Protein AF-A0A9P8FZ17-F1 (afdb_monomer_lite)

Structure (mmCIF, N/CA/C/O backbone):
data_AF-A0A9P8FZ17-F1
#
_entry.id   AF-A0A9P8FZ17-F1
#
loop_
_atom_site.group_PDB
_atom_site.id
_atom_site.type_symbol
_atom_site.label_atom_id
_atom_site.label_alt_id
_atom_site.label_comp_id
_atom_site.label_asym_id
_atom_site.label_entity_id
_atom_site.label_seq_id
_atom_site.pdbx_PDB_ins_code
_atom_site.Cartn_x
_atom_site.Cartn_y
_atom_site.Cartn_z
_atom_site.occupancy
_atom_site.B_iso_or_equiv
_atom_site.auth_seq_id
_atom_site.auth_comp_id
_atom_site.auth_asym_id
_atom_site.auth_atom_id
_atom_site.pdbx_PDB_model_num
ATOM 1 N N . MET A 1 1 ? -3.706 46.488 72.484 1.00 41.44 1 MET A N 1
ATOM 2 C CA . MET A 1 1 ? -5.052 47.116 72.547 1.00 41.44 1 MET A CA 1
ATOM 3 C C . MET A 1 1 ? -6.087 46.056 72.940 1.00 41.44 1 MET A C 1
ATOM 5 O O . MET A 1 1 ? -5.735 44.885 72.964 1.00 41.44 1 MET A O 1
ATOM 9 N N . LYS A 1 2 ? -7.321 46.445 73.299 1.00 38.97 2 LYS A N 1
ATOM 10 C CA . LYS A 1 2 ? -8.483 45.531 73.469 1.00 38.97 2 LYS A CA 1
ATOM 11 C C . LYS A 1 2 ? -9.032 45.157 72.055 1.00 38.97 2 LYS A C 1
ATOM 13 O O . 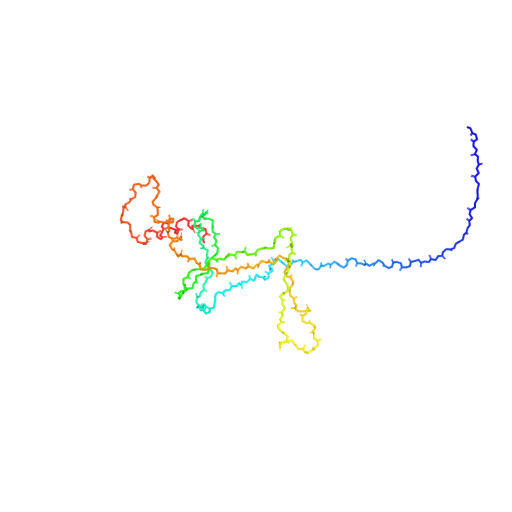LYS A 1 2 ? -8.606 45.799 71.104 1.00 38.97 2 LYS A O 1
ATOM 18 N N . THR A 1 3 ? -9.924 44.187 71.805 1.00 44.03 3 THR A N 1
ATOM 19 C CA . THR A 1 3 ? -10.981 43.564 72.633 1.00 44.03 3 THR A CA 1
ATOM 20 C C . THR A 1 3 ? -11.195 42.058 72.377 1.00 44.03 3 THR A C 1
ATOM 22 O O . THR A 1 3 ? -10.923 41.521 71.313 1.00 44.03 3 THR A O 1
ATOM 25 N N . ARG A 1 4 ? -11.741 41.410 73.412 1.00 36.22 4 ARG A N 1
ATOM 26 C CA . ARG A 1 4 ? -12.257 40.033 73.525 1.00 36.22 4 ARG A CA 1
ATOM 27 C C . ARG A 1 4 ? -13.729 39.965 73.085 1.00 36.22 4 ARG A C 1
ATOM 29 O O . ARG A 1 4 ? -14.463 40.849 73.515 1.00 36.22 4 ARG A O 1
ATOM 36 N N . ALA A 1 5 ? -14.168 38.871 72.439 1.00 43.72 5 ALA A N 1
ATOM 37 C CA . ALA A 1 5 ? -15.430 38.132 72.710 1.00 43.72 5 ALA A CA 1
ATOM 38 C C . ALA A 1 5 ? -15.698 37.007 71.672 1.00 43.72 5 ALA A C 1
ATOM 40 O O . ALA A 1 5 ? -15.121 37.070 70.597 1.00 43.72 5 ALA A O 1
ATOM 41 N N . THR A 1 6 ? -16.613 36.030 71.832 1.00 34.41 6 THR A N 1
ATOM 42 C CA . THR A 1 6 ? -17.050 35.135 72.949 1.00 34.41 6 THR A CA 1
ATOM 43 C C . THR A 1 6 ? -17.967 34.044 72.324 1.00 34.41 6 THR A C 1
ATOM 45 O O . THR A 1 6 ? -18.722 34.408 71.439 1.00 34.41 6 THR A O 1
ATOM 48 N N . LYS A 1 7 ? -17.907 32.771 72.791 1.00 36.97 7 LYS A N 1
ATOM 49 C CA . LYS A 1 7 ? -18.871 31.613 72.705 1.00 36.97 7 LYS A CA 1
ATOM 50 C C . LYS A 1 7 ? -20.082 31.698 71.728 1.00 36.97 7 LYS A C 1
ATOM 52 O O . LYS A 1 7 ? -20.762 32.707 71.662 1.00 36.97 7 LYS A O 1
ATOM 57 N N . THR A 1 8 ? -20.567 30.632 71.079 1.00 31.88 8 THR A N 1
ATOM 58 C CA . THR A 1 8 ? -20.772 29.208 71.495 1.00 31.88 8 THR A CA 1
ATOM 59 C C . THR A 1 8 ? -20.820 28.350 70.184 1.00 31.88 8 THR A C 1
ATOM 61 O O . THR A 1 8 ? -20.350 28.858 69.175 1.00 31.88 8 THR A O 1
ATOM 64 N N . SER A 1 9 ? -21.280 27.097 70.011 1.00 31.50 9 SER A N 1
ATOM 65 C CA . SER A 1 9 ? -22.097 26.142 70.789 1.00 31.50 9 SER A CA 1
ATOM 66 C C . SER A 1 9 ? -21.631 24.676 70.576 1.00 31.50 9 SER A C 1
ATOM 68 O O . SER A 1 9 ? -20.430 24.461 70.436 1.00 31.50 9 SER A O 1
ATOM 70 N N . ALA A 1 10 ? -22.519 23.666 70.612 1.00 34.72 10 ALA A N 1
ATOM 71 C CA . ALA A 1 10 ? -22.167 22.235 70.563 1.00 34.72 10 ALA A CA 1
ATOM 72 C C . ALA A 1 10 ? -23.174 21.330 69.803 1.00 34.72 10 ALA A C 1
ATOM 74 O O . ALA A 1 10 ? -24.302 21.739 69.548 1.00 34.72 10 ALA A O 1
ATOM 75 N N . LYS A 1 11 ? -22.753 20.062 69.613 1.00 31.75 11 LYS A N 1
ATOM 76 C CA . LYS A 1 11 ? -23.492 18.817 69.266 1.00 31.75 11 LYS A CA 1
ATOM 77 C C . LYS A 1 11 ? -23.831 18.454 67.794 1.00 31.75 11 LYS A C 1
ATOM 79 O O . LYS A 1 11 ? -24.710 19.037 67.186 1.00 31.75 11 LYS A O 1
ATOM 84 N N . VAL A 1 12 ? -23.275 17.286 67.416 1.00 34.34 12 VAL A N 1
ATOM 85 C CA . VAL A 1 12 ? -23.921 16.104 66.776 1.00 34.34 12 VAL A CA 1
ATOM 86 C C . VAL A 1 12 ? -24.267 16.143 65.274 1.00 34.34 12 VAL A C 1
ATOM 88 O O . VAL A 1 12 ? -25.326 16.596 64.873 1.00 34.34 12 VAL A O 1
ATOM 91 N N . ALA A 1 13 ? -23.343 15.548 64.509 1.00 35.12 13 ALA A N 1
ATOM 92 C CA . ALA A 1 13 ? -23.494 14.511 63.473 1.00 35.12 13 ALA A CA 1
ATOM 93 C C . ALA A 1 13 ? -24.786 14.365 62.637 1.00 35.12 13 ALA A C 1
ATOM 95 O O . ALA A 1 13 ? -25.836 14.010 63.163 1.00 35.12 13 ALA A O 1
ATOM 96 N N . GLU A 1 14 ? -24.573 14.318 61.318 1.00 32.28 14 GLU A N 1
ATOM 97 C CA . GLU A 1 14 ? -25.014 13.203 60.463 1.00 32.28 14 GLU A CA 1
ATOM 98 C C . GLU A 1 14 ? -23.781 12.642 59.713 1.00 32.28 14 GLU A C 1
ATOM 100 O O . GLU A 1 14 ? -22.862 13.417 59.423 1.00 32.28 14 GLU A O 1
ATOM 105 N N . PRO A 1 15 ? -23.692 11.327 59.434 1.00 39.44 15 PRO A N 1
ATOM 106 C CA . PRO A 1 15 ? -22.650 10.760 58.584 1.00 39.44 15 PRO A CA 1
ATOM 107 C C . PRO A 1 15 ? -23.091 10.810 57.115 1.00 39.44 15 PRO A C 1
ATOM 109 O O . PRO A 1 15 ? -24.008 10.092 56.722 1.00 39.44 15 PRO A O 1
ATOM 112 N N . ASN A 1 16 ? -22.436 11.631 56.290 1.00 35.12 16 ASN A N 1
ATOM 113 C CA . ASN A 1 16 ? -22.613 11.524 54.843 1.00 35.12 16 ASN A CA 1
ATOM 114 C C . ASN A 1 16 ? -21.689 10.411 54.331 1.00 35.12 16 ASN A C 1
ATOM 116 O O . ASN A 1 16 ? -20.495 10.646 54.141 1.00 35.12 16 ASN A O 1
ATOM 120 N N . ASP A 1 17 ? -22.229 9.204 54.142 1.00 46.38 17 ASP A N 1
ATOM 121 C CA . ASP A 1 17 ? -21.541 8.098 53.460 1.00 46.38 17 ASP A CA 1
ATOM 122 C C . ASP A 1 17 ? -21.447 8.390 51.950 1.00 46.38 17 ASP A C 1
ATOM 124 O O . ASP A 1 17 ? -22.024 7.705 51.100 1.00 46.38 17 ASP A O 1
ATOM 128 N N . GLU A 1 18 ? -20.678 9.427 51.608 1.00 45.09 18 GLU A N 1
ATOM 129 C CA . GLU A 1 18 ? -20.118 9.633 50.274 1.00 45.09 18 GLU A CA 1
ATOM 130 C C . GLU A 1 18 ? -19.126 8.503 49.997 1.00 45.09 18 GLU A C 1
ATOM 132 O O . GLU A 1 18 ? -17.910 8.652 50.110 1.00 45.09 18 GLU A O 1
ATOM 137 N N . THR A 1 19 ? -19.683 7.340 49.651 1.00 47.66 19 THR A N 1
ATOM 138 C CA . THR A 1 19 ? -18.939 6.213 49.096 1.00 47.66 19 THR A CA 1
ATOM 139 C C . THR A 1 19 ? -18.152 6.757 47.908 1.00 47.66 19 THR A C 1
ATOM 141 O O . THR A 1 19 ? -18.784 7.205 46.944 1.00 47.66 19 THR A O 1
ATOM 144 N N . PRO A 1 20 ? -16.807 6.766 47.944 1.00 47.38 20 PRO A N 1
ATOM 145 C CA . PRO A 1 20 ? -16.039 7.252 46.817 1.00 47.38 20 PRO A CA 1
ATOM 146 C C . PRO A 1 20 ? -16.399 6.394 45.611 1.00 47.38 20 PRO A C 1
ATOM 148 O O . PRO A 1 20 ? -16.218 5.177 45.638 1.00 47.38 20 PRO A O 1
ATOM 151 N N . LEU A 1 21 ? -16.929 7.022 44.560 1.00 53.56 21 LEU A N 1
ATOM 152 C CA . LEU A 1 21 ? -17.016 6.376 43.260 1.00 53.56 21 LEU A CA 1
ATOM 153 C C . LEU A 1 21 ? -15.577 6.142 42.812 1.00 53.56 21 LEU A C 1
ATOM 155 O O . LEU A 1 21 ? -14.931 7.061 42.304 1.00 53.56 21 LEU A O 1
ATOM 159 N N . GLU A 1 22 ? -15.066 4.935 43.070 1.00 58.97 22 GLU A N 1
ATOM 160 C CA . GLU A 1 22 ? -13.759 4.508 42.593 1.00 58.97 22 GLU A CA 1
ATOM 161 C C . GLU A 1 22 ? -13.705 4.815 41.101 1.00 58.97 22 GLU A C 1
ATOM 163 O O . GLU A 1 22 ? -14.532 4.337 40.319 1.00 58.97 22 GLU A O 1
ATOM 168 N N . SER A 1 23 ? -12.769 5.682 40.717 1.00 62.53 23 SER A N 1
ATOM 169 C CA . SER A 1 23 ? -12.585 6.087 39.333 1.00 62.53 23 SER A CA 1
ATOM 170 C C . SER A 1 23 ? -12.128 4.858 38.557 1.00 62.53 23 SER A C 1
ATOM 172 O O . SER A 1 23 ? -10.936 4.547 38.549 1.00 62.53 23 SER A O 1
ATOM 174 N N . ALA A 1 24 ? -13.092 4.132 37.990 1.00 65.62 24 ALA A N 1
ATOM 175 C CA . ALA A 1 24 ? -12.894 2.827 37.386 1.00 65.62 24 ALA A CA 1
ATOM 176 C C . ALA A 1 24 ? -11.755 2.899 36.365 1.00 65.62 24 ALA A C 1
ATOM 178 O O . ALA A 1 24 ? -11.900 3.501 35.299 1.00 65.62 24 ALA A O 1
ATOM 179 N N . SER A 1 25 ? -10.601 2.332 36.733 1.00 67.12 25 SER A N 1
ATOM 180 C CA . SER A 1 25 ? -9.418 2.367 35.884 1.00 67.12 25 SER A CA 1
ATOM 181 C C . SER A 1 25 ? -9.733 1.599 34.614 1.00 67.12 25 SER A C 1
ATOM 183 O O . SER A 1 25 ? -9.933 0.386 34.655 1.00 67.12 25 SER A O 1
ATOM 185 N N . LEU A 1 26 ? -9.778 2.315 33.493 1.00 71.88 26 LEU A N 1
ATOM 186 C CA . LEU A 1 26 ? -9.923 1.699 32.183 1.00 71.88 26 LEU A CA 1
ATOM 187 C C . LEU A 1 26 ? -8.762 0.724 31.953 1.00 71.88 26 LEU A C 1
ATOM 189 O O . LEU A 1 26 ? -7.638 0.958 32.410 1.00 71.88 26 LEU A O 1
ATOM 193 N N . GLU A 1 27 ? -9.039 -0.367 31.242 1.00 75.56 27 GLU A N 1
ATOM 194 C CA . GLU A 1 27 ? -7.985 -1.275 30.798 1.00 75.56 27 GLU A CA 1
ATOM 195 C C . GLU A 1 27 ? -7.012 -0.536 29.858 1.00 75.56 27 GLU A C 1
ATOM 197 O O . GLU A 1 27 ? -7.430 0.360 29.114 1.00 75.56 27 GLU A O 1
ATOM 202 N N . PRO A 1 28 ? -5.709 -0.872 29.882 1.00 72.38 28 PRO A N 1
ATOM 203 C CA . PRO A 1 28 ? -4.730 -0.236 29.011 1.00 72.38 28 PRO A CA 1
ATOM 204 C C . PRO A 1 28 ? -5.061 -0.493 27.535 1.00 72.38 28 PRO A C 1
ATOM 206 O O . PRO A 1 28 ? -5.463 -1.594 27.152 1.00 72.38 28 PRO A O 1
ATOM 209 N N . SER A 1 29 ? -4.843 0.512 26.686 1.00 73.50 29 SER A N 1
ATOM 210 C CA . SER A 1 29 ? -5.024 0.374 25.241 1.00 73.50 29 SER A CA 1
ATOM 211 C C . SER A 1 29 ? -4.101 -0.710 24.670 1.00 73.50 29 SER A C 1
ATOM 213 O O . SER A 1 29 ? -2.946 -0.858 25.074 1.00 73.50 29 SER A O 1
ATOM 215 N N . SER A 1 30 ? -4.608 -1.517 23.731 1.00 78.81 30 SER A N 1
ATOM 216 C CA . SER A 1 30 ? -3.822 -2.640 23.210 1.00 78.81 30 SER A CA 1
ATOM 217 C C . SER A 1 30 ? -2.686 -2.156 22.305 1.00 78.81 30 SER A C 1
ATOM 219 O O . SER A 1 30 ? -2.916 -1.337 21.417 1.00 78.81 30 SER A O 1
ATOM 221 N N . ASN A 1 31 ? -1.506 -2.763 22.434 1.00 80.94 31 ASN A N 1
ATOM 222 C CA . ASN A 1 31 ? -0.301 -2.397 21.675 1.00 80.94 31 ASN A CA 1
ATOM 223 C C . ASN A 1 31 ? -0.389 -2.595 20.144 1.00 80.94 31 ASN A C 1
ATOM 225 O O . ASN A 1 31 ? 0.508 -2.155 19.429 1.00 80.94 31 ASN A O 1
ATOM 229 N N . ASN A 1 32 ? -1.416 -3.279 19.630 1.00 84.12 32 ASN A N 1
ATOM 230 C CA . ASN A 1 32 ? -1.611 -3.508 18.195 1.00 84.12 32 ASN A CA 1
ATOM 231 C C . ASN A 1 32 ? -3.117 -3.545 17.852 1.00 84.12 32 ASN A C 1
ATOM 233 O O . ASN A 1 32 ? -3.692 -4.632 17.756 1.00 84.12 32 ASN A O 1
ATOM 237 N N . PRO A 1 33 ? -3.786 -2.379 17.747 1.00 85.56 33 PRO A N 1
ATOM 238 C CA . PRO A 1 33 ? -5.211 -2.311 17.440 1.00 85.56 33 PRO A CA 1
ATOM 239 C C . PRO A 1 33 ? -5.505 -2.754 15.992 1.00 85.56 33 PRO A C 1
ATOM 241 O O . PRO A 1 33 ? -4.675 -2.548 15.102 1.00 85.56 33 PRO A O 1
ATOM 244 N N . PRO A 1 34 ? -6.698 -3.313 15.715 1.00 87.19 34 PRO A N 1
ATOM 245 C CA . PRO A 1 34 ? -7.113 -3.672 14.362 1.00 87.19 34 PRO A CA 1
ATOM 246 C C . PRO A 1 3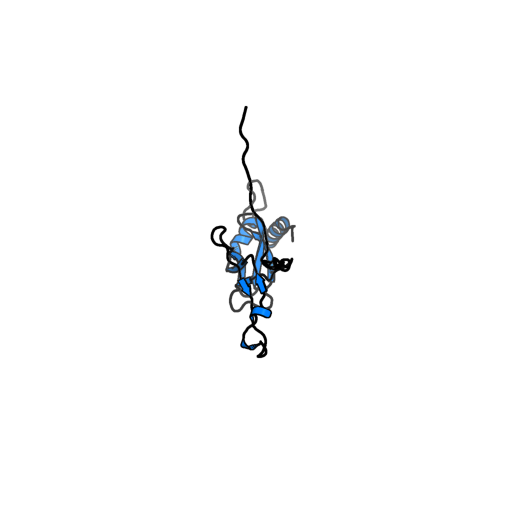4 ? -7.157 -2.443 13.440 1.00 87.19 34 PRO A C 1
ATOM 248 O O . PRO A 1 34 ? -7.773 -1.423 13.751 1.00 87.19 34 PRO A O 1
ATOM 251 N N . LEU A 1 35 ? -6.517 -2.558 12.275 1.00 88.81 35 LEU A N 1
ATOM 252 C CA . LEU A 1 35 ? -6.499 -1.524 11.239 1.00 88.81 35 LEU A CA 1
ATOM 253 C C . LEU A 1 35 ? -7.659 -1.730 10.259 1.00 88.81 35 LEU A C 1
ATOM 255 O O . LEU A 1 35 ? -7.889 -2.846 9.798 1.00 88.81 35 LEU A O 1
ATOM 259 N N . THR A 1 36 ? -8.366 -0.653 9.908 1.00 91.94 36 THR A N 1
ATOM 260 C CA . THR A 1 36 ? -9.516 -0.723 8.992 1.00 91.94 36 THR A CA 1
ATOM 261 C C . THR A 1 36 ? -9.099 -0.335 7.576 1.00 91.94 36 THR A C 1
ATOM 263 O O . THR A 1 36 ? -8.578 0.761 7.352 1.00 91.94 36 THR A O 1
ATOM 266 N N . PHE A 1 37 ? -9.354 -1.224 6.616 1.00 93.44 37 PHE A N 1
ATOM 267 C CA . PHE A 1 37 ? -9.031 -1.034 5.202 1.00 93.44 37 PHE A CA 1
ATOM 268 C C . PHE A 1 37 ? -10.294 -1.046 4.336 1.00 93.44 37 PHE A C 1
ATOM 270 O O . PHE A 1 37 ? -11.170 -1.886 4.529 1.00 93.44 37 PHE A O 1
ATOM 277 N N . VAL A 1 38 ? -10.354 -0.155 3.345 1.00 94.56 38 VAL A N 1
ATOM 278 C CA . VAL A 1 38 ? -11.299 -0.224 2.222 1.00 94.56 38 VAL A CA 1
ATOM 279 C C . VAL A 1 38 ? -10.525 -0.713 1.007 1.00 94.56 38 VAL A C 1
ATOM 281 O O . VAL A 1 38 ? -9.564 -0.069 0.578 1.00 94.56 38 VAL A O 1
ATOM 284 N N . LEU A 1 39 ? -10.933 -1.861 0.474 1.00 94.38 39 LEU A N 1
ATOM 285 C CA . LEU A 1 39 ? -10.268 -2.534 -0.636 1.00 94.38 39 LEU A CA 1
ATOM 286 C C . LEU A 1 39 ? -11.196 -2.565 -1.869 1.00 94.38 39 LEU A C 1
ATOM 288 O O . LEU A 1 39 ? -12.392 -2.799 -1.699 1.00 94.38 39 LEU A O 1
ATOM 292 N N . PRO A 1 40 ? -10.674 -2.346 -3.092 1.00 92.62 40 PRO A N 1
ATOM 293 C CA . PRO A 1 40 ? -11.403 -2.549 -4.342 1.00 92.62 40 PRO A CA 1
ATOM 294 C C . PRO A 1 40 ? -12.131 -3.898 -4.438 1.00 92.62 40 PRO A C 1
ATOM 296 O O . PRO A 1 40 ? -11.634 -4.930 -3.992 1.00 92.62 40 PRO A O 1
ATOM 299 N N . GLU A 1 41 ? -13.289 -3.915 -5.095 1.00 92.19 41 GLU A N 1
ATOM 300 C CA . GLU A 1 41 ? -14.042 -5.152 -5.309 1.00 92.19 41 GLU A CA 1
ATOM 301 C C . GLU A 1 41 ? -13.335 -6.107 -6.287 1.00 92.19 41 GLU A C 1
ATOM 303 O O . GLU A 1 41 ? -12.690 -5.691 -7.258 1.00 92.19 41 GLU A O 1
ATOM 308 N N . GLY A 1 42 ? -13.479 -7.415 -6.050 1.00 89.81 42 GLY A N 1
ATOM 309 C CA . GLY A 1 42 ? -12.915 -8.463 -6.907 1.00 89.81 42 GLY A CA 1
ATOM 310 C C . GLY A 1 42 ? -11.391 -8.384 -7.040 1.00 89.81 42 GLY A C 1
ATOM 311 O O . GLY A 1 42 ? -10.876 -8.410 -8.154 1.00 89.81 42 GLY A O 1
ATOM 312 N N . ILE A 1 43 ? -10.677 -8.197 -5.931 1.00 91.56 43 ILE A N 1
ATOM 313 C CA . ILE A 1 43 ? -9.219 -8.361 -5.874 1.00 91.5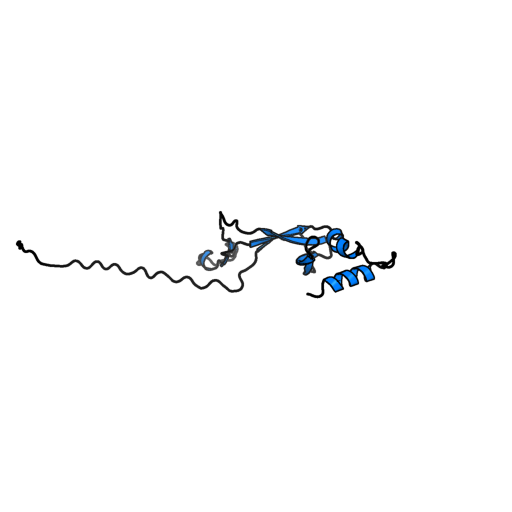6 43 ILE A CA 1
ATOM 314 C C . ILE A 1 43 ? -8.863 -9.851 -5.993 1.00 91.56 43 ILE A C 1
ATOM 316 O O . ILE A 1 43 ? -9.536 -10.702 -5.413 1.00 91.56 43 ILE A O 1
ATOM 320 N N . SER A 1 44 ? -7.789 -10.144 -6.728 1.00 93.56 44 SER A N 1
ATOM 321 C CA . SER A 1 44 ? -7.216 -11.486 -6.871 1.00 93.56 44 SER A CA 1
ATOM 322 C C . SER A 1 44 ? -6.724 -12.037 -5.520 1.00 93.56 44 SER A C 1
ATOM 324 O O . SER A 1 44 ? -6.116 -11.277 -4.761 1.00 93.56 44 SER A O 1
ATOM 326 N N . PRO A 1 45 ? -6.901 -13.335 -5.202 1.00 92.69 45 PRO A N 1
ATOM 327 C CA . PRO A 1 45 ? -6.408 -13.917 -3.948 1.00 92.69 45 PRO A CA 1
ATOM 328 C C . PRO A 1 45 ? -4.877 -13.847 -3.795 1.00 92.69 45 PRO A C 1
ATOM 330 O O . PRO A 1 45 ? -4.383 -13.865 -2.671 1.00 92.69 45 PRO A O 1
ATOM 333 N N . ASP A 1 46 ? -4.133 -13.716 -4.898 1.00 94.19 46 ASP A N 1
ATOM 334 C CA . ASP A 1 46 ? -2.672 -13.553 -4.904 1.00 94.19 46 ASP A CA 1
ATOM 335 C C . ASP A 1 46 ? -2.196 -12.102 -4.693 1.00 94.19 46 ASP A C 1
ATOM 337 O O . ASP A 1 46 ? -0.992 -11.828 -4.748 1.00 94.19 46 ASP A O 1
ATOM 341 N N . ALA A 1 47 ? -3.111 -11.158 -4.445 1.00 94.31 47 ALA A N 1
ATOM 342 C CA . ALA A 1 47 ? -2.770 -9.766 -4.177 1.00 94.31 47 ALA A CA 1
ATOM 343 C C . ALA A 1 47 ? -2.011 -9.589 -2.851 1.00 94.31 47 ALA A C 1
ATOM 345 O O . ALA A 1 47 ? -2.300 -10.231 -1.839 1.00 94.31 47 ALA A O 1
ATOM 346 N N . ARG A 1 48 ? -1.018 -8.694 -2.846 1.00 94.25 48 ARG A N 1
ATOM 347 C CA . ARG A 1 48 ? -0.057 -8.528 -1.743 1.00 94.25 48 ARG A CA 1
ATOM 348 C C . ARG A 1 48 ? 0.148 -7.063 -1.403 1.00 94.25 48 ARG A C 1
ATOM 350 O O . ARG A 1 48 ? 0.191 -6.208 -2.285 1.00 94.25 48 ARG A O 1
ATOM 357 N N . VAL A 1 49 ? 0.332 -6.780 -0.116 1.00 94.44 49 VAL A N 1
ATOM 358 C CA . VAL A 1 49 ? 0.838 -5.478 0.326 1.00 94.44 49 VAL A CA 1
ATOM 359 C C . VAL A 1 49 ? 2.349 -5.461 0.120 1.00 94.44 49 VAL A C 1
ATOM 361 O O . VAL A 1 49 ? 3.057 -6.305 0.666 1.00 94.44 49 VAL A O 1
ATOM 364 N N . VAL A 1 50 ? 2.830 -4.501 -0.663 1.00 92.00 50 VAL A N 1
ATOM 365 C CA . VAL A 1 50 ? 4.247 -4.280 -0.969 1.00 92.00 50 VAL A CA 1
ATOM 366 C C . VAL A 1 50 ? 4.684 -2.910 -0.456 1.00 92.00 50 VAL A C 1
ATOM 368 O O . VAL A 1 50 ? 3.888 -1.971 -0.405 1.00 92.00 50 VAL A O 1
ATOM 371 N N . THR A 1 51 ? 5.951 -2.785 -0.073 1.00 91.00 51 THR A N 1
ATOM 372 C CA . THR A 1 51 ? 6.571 -1.488 0.227 1.00 91.00 51 THR A CA 1
ATOM 373 C C . THR A 1 51 ? 7.290 -1.000 -1.027 1.00 91.00 51 THR A C 1
ATOM 375 O O . THR A 1 51 ? 8.033 -1.769 -1.627 1.00 91.00 51 THR A O 1
ATOM 378 N N . LEU A 1 52 ? 7.082 0.255 -1.425 1.00 88.94 52 LEU A N 1
ATOM 379 C CA . LEU A 1 52 ? 7.753 0.900 -2.562 1.00 88.94 52 LEU A CA 1
ATOM 380 C C . LEU A 1 52 ? 8.103 2.358 -2.198 1.00 88.94 52 L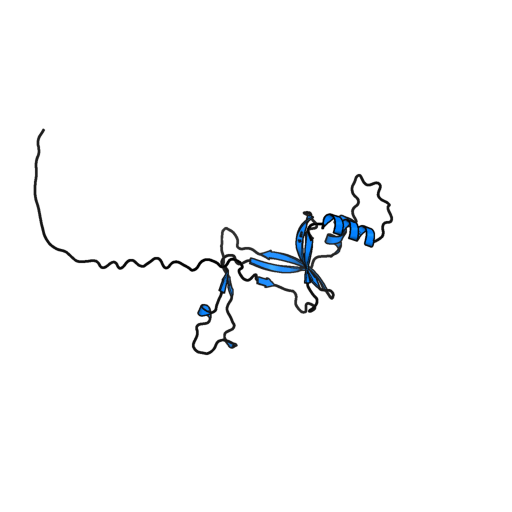EU A C 1
ATOM 382 O O . LEU A 1 52 ? 7.426 2.944 -1.348 1.00 88.94 52 LEU A O 1
ATOM 386 N N . PRO A 1 53 ? 9.138 2.971 -2.801 1.00 88.69 53 PRO A N 1
ATOM 387 C CA . PRO A 1 53 ? 9.425 4.392 -2.600 1.00 88.69 53 PRO A CA 1
ATOM 388 C C . PRO A 1 53 ? 8.295 5.258 -3.180 1.00 88.69 53 PRO A C 1
ATOM 390 O O . PRO A 1 53 ? 7.917 5.095 -4.339 1.00 88.69 53 PRO A O 1
ATOM 393 N N . ASN A 1 54 ? 7.755 6.188 -2.388 1.00 88.69 54 ASN A N 1
ATOM 394 C CA . ASN A 1 54 ? 6.642 7.038 -2.821 1.00 88.69 54 ASN A CA 1
ATOM 395 C C . ASN A 1 54 ? 7.115 8.078 -3.864 1.00 88.69 54 ASN A C 1
ATOM 397 O O . ASN A 1 54 ? 8.034 8.843 -3.547 1.00 88.69 54 ASN A O 1
ATOM 401 N N . PRO A 1 55 ? 6.530 8.152 -5.079 1.00 85.44 55 PRO A N 1
ATOM 402 C CA . PRO A 1 55 ? 7.077 8.939 -6.190 1.00 85.44 55 PRO A CA 1
ATOM 403 C C . PRO A 1 55 ? 7.483 10.400 -5.899 1.00 85.44 55 PRO A C 1
ATOM 405 O O . PRO A 1 55 ? 8.552 10.793 -6.366 1.00 85.44 55 PRO A O 1
ATOM 408 N N . PRO A 1 56 ? 6.730 11.217 -5.127 1.00 84.81 56 PRO A N 1
ATOM 409 C CA . PRO A 1 56 ? 7.083 12.621 -4.892 1.00 84.81 56 PRO A CA 1
ATOM 410 C C . PRO A 1 56 ? 8.086 12.844 -3.749 1.00 84.81 56 PRO A C 1
ATOM 412 O O . PRO A 1 56 ? 8.593 13.953 -3.605 1.00 84.81 56 PRO A O 1
ATOM 415 N N . SER A 1 57 ? 8.331 11.844 -2.892 1.00 84.25 57 SER A N 1
ATOM 416 C CA . SER A 1 57 ? 9.098 12.014 -1.642 1.00 84.25 57 SER A CA 1
ATOM 417 C C . SER A 1 57 ? 10.204 10.982 -1.419 1.00 84.25 57 SER A C 1
ATOM 419 O O . SER A 1 57 ? 11.005 11.143 -0.501 1.00 84.25 57 SER A O 1
ATOM 421 N N . SER A 1 58 ? 10.259 9.918 -2.226 1.00 82.44 58 SER A N 1
ATOM 422 C CA . SER A 1 58 ? 11.099 8.715 -2.075 1.00 82.44 58 SER A CA 1
ATOM 423 C C . SER A 1 58 ? 10.911 7.904 -0.780 1.00 82.44 58 SER A C 1
ATOM 425 O O . SER A 1 58 ? 11.505 6.837 -0.639 1.00 82.44 58 SER A O 1
ATOM 427 N N . VAL A 1 59 ? 10.054 8.345 0.148 1.00 87.31 59 VAL A N 1
ATOM 428 C CA . VAL A 1 59 ? 9.835 7.671 1.439 1.00 87.31 59 VAL A CA 1
ATOM 429 C C . VAL A 1 59 ? 9.141 6.316 1.223 1.00 87.31 59 VAL A C 1
ATOM 431 O O . VAL A 1 59 ? 8.099 6.284 0.560 1.00 87.31 59 VAL A O 1
ATOM 434 N N . PRO A 1 60 ? 9.645 5.206 1.803 1.00 89.94 60 PRO A N 1
ATOM 435 C CA . PRO A 1 60 ? 8.995 3.899 1.723 1.00 89.94 60 PRO A CA 1
ATOM 436 C C . PRO A 1 60 ? 7.535 3.950 2.193 1.00 89.94 60 PRO A C 1
ATOM 438 O O . PRO A 1 60 ? 7.242 4.259 3.348 1.00 89.94 60 PRO A O 1
ATOM 441 N N . SER A 1 61 ? 6.614 3.652 1.281 1.00 90.94 61 SER A N 1
ATOM 442 C CA . SER A 1 61 ? 5.164 3.666 1.486 1.00 90.94 61 SER A CA 1
ATOM 443 C C . SER A 1 61 ? 4.558 2.321 1.091 1.00 90.94 61 SER A C 1
ATOM 445 O O . SER A 1 61 ? 5.150 1.561 0.324 1.00 90.94 61 SER A O 1
ATOM 447 N N . ARG A 1 62 ? 3.388 1.993 1.649 1.00 92.56 62 ARG A N 1
ATOM 448 C CA . ARG A 1 62 ? 2.704 0.723 1.371 1.00 92.56 62 ARG A CA 1
ATOM 449 C C . ARG A 1 62 ? 1.715 0.879 0.223 1.00 92.56 62 ARG A C 1
ATOM 451 O O . ARG A 1 62 ? 0.884 1.786 0.238 1.00 92.56 62 ARG A O 1
ATOM 458 N N . TYR A 1 63 ? 1.764 -0.072 -0.697 1.00 93.88 63 TYR A N 1
ATOM 459 C CA . TYR A 1 63 ? 0.868 -0.211 -1.838 1.00 93.88 63 TYR A CA 1
ATOM 460 C C . TYR A 1 63 ? 0.254 -1.613 -1.828 1.00 93.88 63 TYR A C 1
ATOM 462 O O . TYR A 1 63 ? 0.848 -2.560 -1.312 1.00 93.88 63 TYR A O 1
ATOM 470 N N . LEU A 1 64 ? -0.933 -1.761 -2.400 1.00 95.56 64 LEU A N 1
ATOM 471 C CA . LEU A 1 64 ? -1.533 -3.052 -2.716 1.00 95.56 64 LEU A CA 1
ATOM 472 C C . LEU A 1 64 ? -1.238 -3.373 -4.183 1.00 95.56 64 LEU A C 1
ATOM 474 O O . LEU A 1 64 ? -1.684 -2.657 -5.078 1.00 95.56 64 LEU A O 1
ATOM 478 N N . PHE A 1 65 ? -0.514 -4.460 -4.424 1.00 95.12 65 PHE A N 1
ATOM 479 C CA . PHE A 1 65 ? -0.307 -5.030 -5.750 1.00 95.12 65 PHE A CA 1
ATOM 480 C C . PHE A 1 65 ? -1.327 -6.146 -5.993 1.00 95.12 65 PHE A C 1
ATOM 482 O O . PHE A 1 65 ? -1.397 -7.097 -5.215 1.00 95.12 65 PHE A O 1
ATOM 489 N N . CYS A 1 66 ? -2.095 -6.052 -7.077 1.00 94.69 66 CYS A N 1
ATOM 490 C CA . CYS A 1 66 ? -3.013 -7.087 -7.544 1.00 94.69 66 CYS A CA 1
ATOM 491 C C . CYS A 1 66 ? -2.597 -7.516 -8.963 1.00 94.69 66 CYS A C 1
ATOM 493 O O . CYS A 1 66 ? -2.667 -6.681 -9.869 1.00 94.69 66 CYS A O 1
ATOM 495 N N . PRO A 1 67 ? -2.204 -8.783 -9.206 1.00 92.94 67 PRO A N 1
ATOM 496 C CA . PRO A 1 67 ? -1.661 -9.204 -10.505 1.00 92.94 67 PRO A CA 1
ATOM 497 C C . PRO A 1 67 ? -2.641 -9.011 -11.675 1.00 92.94 67 PRO A C 1
ATOM 499 O O . PRO A 1 67 ? -2.215 -8.780 -12.800 1.00 92.94 67 PRO A O 1
ATOM 502 N N . GLU A 1 68 ? -3.948 -9.053 -11.407 1.00 92.62 68 GLU A N 1
ATOM 503 C CA . GLU A 1 68 ? -5.010 -8.878 -12.409 1.00 92.62 68 GLU A CA 1
ATOM 504 C C . GLU A 1 68 ? -5.433 -7.415 -12.631 1.00 92.62 68 GLU A C 1
ATOM 506 O O . GLU A 1 68 ? -6.066 -7.112 -13.642 1.00 92.62 68 GLU A O 1
ATOM 511 N N . LYS A 1 69 ? -5.153 -6.508 -11.680 1.00 90.81 69 LYS A N 1
ATOM 512 C CA . LYS A 1 69 ? -5.729 -5.144 -11.658 1.00 90.81 69 LYS A CA 1
ATOM 513 C C . LYS A 1 69 ? -4.723 -4.002 -11.472 1.00 90.81 69 LYS A C 1
ATOM 515 O O . LYS A 1 69 ? -5.119 -2.842 -11.532 1.00 90.81 69 LYS A O 1
ATOM 520 N N . GLY A 1 70 ? -3.443 -4.303 -11.266 1.00 92.12 70 GLY A N 1
ATOM 521 C CA . GLY A 1 70 ? -2.391 -3.303 -11.087 1.00 92.12 70 GLY A CA 1
ATOM 522 C C . GLY A 1 70 ? -2.188 -2.878 -9.630 1.00 92.12 70 GLY A C 1
ATOM 523 O O . GLY A 1 70 ? -2.289 -3.692 -8.709 1.00 92.12 70 GLY A O 1
ATOM 524 N N . ILE A 1 71 ? -1.825 -1.609 -9.433 1.00 94.25 71 ILE A N 1
ATOM 525 C CA . ILE A 1 71 ? -1.299 -1.080 -8.167 1.00 94.25 71 ILE A CA 1
ATOM 526 C C . ILE A 1 71 ? -2.280 -0.070 -7.560 1.00 94.25 71 ILE A C 1
ATOM 528 O O . ILE A 1 71 ? -2.857 0.764 -8.260 1.00 94.25 71 ILE A O 1
ATOM 532 N N . TYR A 1 72 ? -2.431 -0.122 -6.238 1.00 95.44 72 TYR A N 1
ATOM 533 C CA . TYR A 1 72 ? -3.228 0.818 -5.455 1.00 95.44 72 TYR A CA 1
ATOM 534 C C . TYR A 1 72 ? -2.389 1.401 -4.308 1.00 95.44 72 TYR A C 1
ATOM 536 O O . TYR A 1 72 ? -1.694 0.667 -3.607 1.00 95.44 72 TYR A O 1
ATOM 544 N N . GLU A 1 73 ? -2.463 2.710 -4.087 1.00 94.94 73 GLU A N 1
ATOM 545 C CA . GLU A 1 73 ? -1.867 3.405 -2.940 1.00 94.94 73 GLU A CA 1
ATOM 546 C C . GLU A 1 73 ? -2.815 3.377 -1.735 1.00 94.94 73 GLU A C 1
ATOM 548 O O . GLU A 1 73 ? -4.025 3.532 -1.892 1.00 94.94 73 GLU A O 1
ATOM 553 N N . PHE A 1 74 ? -2.288 3.206 -0.517 1.00 95.31 74 PHE A N 1
ATOM 554 C CA . PHE A 1 74 ? -3.099 3.286 0.702 1.00 95.31 74 PHE A CA 1
ATOM 555 C C . PHE A 1 74 ? -3.244 4.731 1.202 1.00 95.31 74 PHE A C 1
ATOM 557 O O . PHE A 1 74 ? -2.502 5.186 2.077 1.00 95.31 74 PHE A O 1
ATOM 564 N N . THR A 1 75 ? -4.261 5.435 0.706 1.00 93.00 75 THR A N 1
ATOM 565 C CA . THR A 1 75 ? -4.653 6.758 1.210 1.00 93.00 75 THR A CA 1
ATOM 566 C C . THR A 1 75 ? -5.174 6.645 2.648 1.00 93.00 75 THR A C 1
ATOM 568 O O . THR A 1 75 ? -6.208 6.022 2.899 1.00 93.00 75 THR A O 1
ATOM 571 N N . LYS A 1 76 ? -4.479 7.264 3.613 1.00 92.31 76 LYS A N 1
ATOM 572 C CA . LYS A 1 76 ? -4.875 7.276 5.032 1.00 92.31 76 LYS A CA 1
ATOM 573 C C . LYS A 1 76 ? -5.828 8.432 5.347 1.00 92.31 76 LYS A C 1
ATOM 575 O O . LYS A 1 76 ? -5.404 9.583 5.433 1.00 92.31 76 LYS A O 1
ATOM 580 N N . ILE A 1 77 ? -7.081 8.113 5.655 1.00 91.62 77 ILE A N 1
ATOM 581 C CA . ILE A 1 77 ? -8.010 9.025 6.331 1.00 91.62 77 ILE A CA 1
ATOM 582 C C . ILE A 1 77 ? -7.784 8.906 7.845 1.00 91.62 77 ILE A C 1
ATOM 584 O O . ILE A 1 77 ? -7.819 7.816 8.419 1.00 91.62 77 ILE A O 1
ATOM 588 N N . ALA A 1 78 ? -7.537 10.041 8.498 1.00 89.00 78 ALA A N 1
ATOM 589 C CA . ALA A 1 78 ? -7.301 10.139 9.935 1.00 89.00 78 ALA A CA 1
ATOM 590 C C . ALA A 1 78 ? -8.263 11.142 10.586 1.00 89.00 78 ALA A C 1
ATOM 592 O O . ALA A 1 78 ? -8.723 12.081 9.937 1.00 89.00 78 ALA A O 1
ATOM 593 N N . ALA A 1 79 ? -8.535 10.965 11.881 1.00 84.88 79 ALA A N 1
ATOM 594 C CA . ALA A 1 79 ? -9.368 11.883 12.647 1.00 84.88 79 ALA A CA 1
ATOM 595 C C . ALA A 1 79 ? -8.806 13.325 12.652 1.00 84.88 79 ALA A C 1
ATOM 597 O O . ALA A 1 79 ? -7.640 13.524 13.016 1.00 84.88 79 ALA A O 1
ATOM 598 N N . PRO A 1 80 ? -9.604 14.346 12.275 1.00 85.56 80 PRO A N 1
ATOM 599 C CA . PRO A 1 80 ? -9.198 15.743 12.385 1.00 85.56 80 PRO A CA 1
ATOM 600 C C . PRO A 1 80 ? -8.924 16.133 13.841 1.00 85.56 80 PRO A C 1
ATOM 602 O O . PRO A 1 80 ? -9.723 15.846 14.728 1.00 85.56 80 PRO A O 1
ATOM 605 N N . LYS A 1 81 ? -7.843 16.883 14.095 1.00 84.75 81 LYS A N 1
ATOM 606 C CA . LYS A 1 81 ? -7.469 17.325 15.458 1.00 84.75 81 LYS A CA 1
ATOM 607 C C . LYS A 1 81 ? -8.539 18.173 16.169 1.00 84.75 81 LYS A C 1
ATOM 609 O O . LYS A 1 81 ? -8.498 18.294 17.385 1.00 84.75 81 LYS A O 1
ATOM 614 N N . GLN A 1 82 ? -9.464 18.774 15.417 1.00 87.94 82 GLN A N 1
ATOM 615 C CA . GLN A 1 82 ? -10.585 19.573 15.932 1.00 87.94 82 GLN A CA 1
ATOM 616 C C . GLN A 1 82 ? -11.858 18.747 16.187 1.00 87.94 82 GLN A C 1
ATOM 618 O O . GLN A 1 82 ? -12.795 19.240 16.809 1.00 87.94 82 GLN A O 1
ATOM 623 N N . THR A 1 83 ? -11.932 17.516 15.680 1.00 88.69 83 THR A N 1
ATOM 624 C CA . THR A 1 83 ? -13.123 16.658 15.762 1.00 88.69 83 THR A CA 1
ATOM 625 C C . THR A 1 83 ? -12.667 15.196 15.818 1.00 88.69 83 THR A C 1
ATOM 627 O O . THR A 1 83 ? -12.694 14.497 14.800 1.00 88.69 83 THR A O 1
ATOM 630 N N . PRO A 1 84 ? -12.160 14.742 16.980 1.00 86.75 84 PRO A N 1
ATOM 631 C CA . PRO A 1 84 ? -11.723 13.364 17.151 1.00 86.75 84 PRO A CA 1
ATOM 632 C C . PRO A 1 84 ? -12.913 12.408 17.023 1.00 86.75 84 PRO A C 1
ATOM 634 O O . PRO A 1 84 ? -14.013 12.705 17.487 1.00 86.75 84 PRO A O 1
ATOM 637 N N . TRP A 1 85 ? -12.679 11.248 16.415 1.00 88.06 85 TRP A N 1
ATOM 638 C CA . TRP A 1 85 ? -13.651 10.163 16.332 1.00 88.06 85 TRP A CA 1
ATOM 639 C C . TRP A 1 85 ? -12.951 8.815 16.504 1.00 88.06 85 TRP A C 1
ATOM 641 O O . TRP A 1 85 ? -11.822 8.624 16.047 1.00 88.06 85 TRP A O 1
ATOM 651 N N . SER A 1 86 ? -13.641 7.905 17.185 1.00 89.50 86 SER A N 1
ATOM 652 C CA . SER A 1 86 ? -13.251 6.517 17.417 1.00 89.50 86 SER A CA 1
ATOM 653 C C . SER A 1 86 ? -14.133 5.576 16.589 1.00 89.50 86 SER A C 1
ATOM 655 O O . SER A 1 86 ? -15.169 5.981 16.055 1.00 89.50 86 SER A O 1
ATOM 657 N N . LEU A 1 87 ? -13.721 4.314 16.459 1.00 89.06 87 LEU A N 1
ATOM 658 C CA . LEU A 1 87 ? -14.444 3.294 15.697 1.00 89.06 87 LEU A CA 1
ATOM 659 C C . LEU A 1 87 ? -14.757 2.088 16.584 1.00 89.06 87 LEU A C 1
ATOM 661 O O . LEU A 1 87 ? -13.844 1.447 17.098 1.00 89.06 87 LEU A O 1
ATOM 665 N N . LEU A 1 88 ? -16.040 1.751 16.724 1.00 89.25 88 LEU A N 1
ATOM 666 C CA . LEU A 1 88 ? -16.475 0.492 17.329 1.00 89.25 88 LEU A CA 1
ATOM 667 C C . LEU A 1 88 ? -16.574 -0.584 16.242 1.00 89.25 88 LEU A C 1
ATOM 669 O O . LEU A 1 88 ? -17.444 -0.519 15.376 1.00 89.25 88 LEU A O 1
ATOM 673 N N . ILE A 1 89 ? -15.697 -1.580 16.307 1.00 87.44 89 ILE A N 1
ATOM 674 C CA . ILE A 1 89 ? -15.743 -2.784 15.476 1.00 87.44 89 ILE A CA 1
ATOM 675 C C . ILE A 1 89 ? -16.481 -3.854 16.280 1.00 87.44 89 ILE A C 1
ATOM 677 O O . ILE A 1 89 ? -16.022 -4.240 17.350 1.00 87.44 89 ILE A O 1
ATOM 681 N N . ALA A 1 90 ? -17.623 -4.332 15.794 1.00 87.56 90 ALA A N 1
ATOM 682 C CA . ALA A 1 90 ? -18.458 -5.304 16.498 1.00 87.56 90 ALA A CA 1
ATOM 683 C C . ALA A 1 90 ? -18.793 -6.506 15.593 1.00 87.56 90 ALA A C 1
ATOM 685 O O . ALA A 1 90 ? -18.907 -6.322 14.379 1.00 87.56 90 ALA A O 1
ATOM 686 N N . PRO A 1 91 ? -18.948 -7.725 16.148 1.00 82.19 91 PRO A N 1
ATOM 687 C CA . PRO A 1 91 ? -19.425 -8.874 15.383 1.00 82.19 91 PRO A CA 1
ATOM 688 C C . PRO A 1 91 ? -20.881 -8.672 14.947 1.00 82.19 91 PRO A C 1
ATOM 690 O O . PRO A 1 91 ? -21.637 -7.945 15.593 1.00 82.19 91 PRO A O 1
ATOM 693 N N . ASP A 1 92 ? -21.289 -9.338 13.867 1.00 79.81 92 ASP A N 1
ATOM 694 C CA . ASP A 1 92 ? -22.664 -9.232 13.386 1.00 79.81 92 ASP A CA 1
ATOM 695 C C . ASP A 1 92 ? -23.675 -9.908 14.335 1.00 79.81 92 ASP A C 1
ATOM 697 O O . ASP A 1 92 ? -23.417 -10.948 14.956 1.00 79.81 92 ASP A O 1
ATOM 701 N N . GLN A 1 93 ? -24.868 -9.318 14.393 1.00 67.00 93 GLN A N 1
ATOM 702 C CA . GLN A 1 93 ? -26.026 -9.784 15.156 1.00 67.00 93 GLN A CA 1
ATOM 703 C C . GLN A 1 93 ? -26.374 -11.240 14.820 1.00 67.00 93 GLN A C 1
ATOM 705 O O . GLN A 1 93 ? -26.684 -12.016 15.721 1.00 67.00 93 GLN A O 1
ATOM 710 N N . SER A 1 94 ? -26.266 -11.637 13.544 1.00 63.69 94 SER A N 1
ATOM 711 C CA . SER A 1 94 ? -26.590 -12.995 13.072 1.00 63.69 94 SER A CA 1
ATOM 712 C C . SER A 1 94 ? -25.765 -14.108 13.727 1.00 63.69 94 SER A C 1
ATOM 714 O O . SER A 1 94 ? -26.217 -15.249 13.804 1.00 63.69 94 SER A O 1
ATOM 716 N N . THR A 1 95 ? -24.554 -13.786 14.189 1.00 58.56 95 THR A N 1
ATOM 717 C CA . THR A 1 95 ? -23.570 -14.759 14.691 1.00 58.56 95 THR A CA 1
ATOM 718 C C . THR A 1 95 ? -23.566 -14.844 16.224 1.00 58.56 95 THR A C 1
ATOM 720 O O . THR A 1 95 ? -22.990 -15.764 16.805 1.00 58.56 95 THR A O 1
ATOM 723 N N . THR A 1 96 ? -24.223 -13.904 16.908 1.00 57.44 96 THR A N 1
ATOM 724 C CA . THR A 1 96 ? -24.181 -13.794 18.372 1.00 57.44 96 THR A CA 1
ATOM 725 C C . THR A 1 96 ? -25.295 -14.626 19.011 1.00 57.44 96 THR A C 1
ATOM 727 O O . THR A 1 96 ? -26.477 -14.377 18.791 1.00 57.44 96 THR A O 1
ATOM 730 N N . GLN A 1 97 ? -24.938 -15.619 19.836 1.00 57.50 97 GLN A N 1
ATOM 731 C CA . GLN A 1 97 ? -25.937 -16.409 20.567 1.00 57.50 97 GLN A CA 1
ATOM 732 C C . GLN A 1 97 ? -26.742 -15.530 21.544 1.00 57.50 97 GLN A C 1
ATOM 734 O O . GLN A 1 97 ? -26.189 -14.671 22.228 1.00 57.50 97 GLN A O 1
ATOM 739 N N . VAL A 1 98 ? -28.047 -15.816 21.622 1.00 56.22 98 VAL A N 1
ATOM 740 C CA . VAL A 1 98 ? -29.184 -14.957 22.041 1.00 56.22 98 VAL A CA 1
ATOM 741 C C . VAL A 1 98 ? -29.023 -14.117 23.327 1.00 56.22 98 VAL A C 1
ATOM 743 O O . VAL A 1 98 ? -29.759 -13.152 23.509 1.00 56.22 98 VAL A O 1
ATOM 746 N N . ASN A 1 99 ? -28.075 -14.432 24.214 1.00 57.34 99 ASN A N 1
ATOM 747 C CA . ASN A 1 99 ? -28.003 -13.883 25.575 1.00 57.34 99 ASN A CA 1
ATOM 748 C C . ASN A 1 99 ? -26.787 -12.979 25.871 1.00 57.34 99 ASN A C 1
ATOM 750 O O . ASN A 1 99 ? -26.594 -12.611 27.031 1.00 57.34 99 ASN A O 1
ATOM 754 N N . LYS A 1 100 ? -25.954 -12.610 24.884 1.00 59.22 100 LYS A N 1
ATOM 755 C CA . LYS A 1 100 ? -24.828 -11.672 25.092 1.00 59.22 100 LYS A CA 1
ATOM 756 C C . LYS A 1 100 ? -25.028 -10.374 24.306 1.00 59.22 100 LYS A C 1
ATOM 758 O O . LYS A 1 100 ? -25.374 -10.408 23.131 1.00 59.22 100 LYS A O 1
ATOM 763 N N . SER A 1 101 ? -24.778 -9.219 24.929 1.00 64.69 101 SER A N 1
ATOM 764 C CA . SER A 1 101 ? -24.832 -7.935 24.222 1.00 64.69 101 SER A CA 1
ATOM 765 C C . SER A 1 101 ? -23.649 -7.805 23.259 1.00 64.69 101 SER A C 1
ATOM 767 O O . SER A 1 101 ? -22.504 -8.030 23.651 1.00 64.69 101 SER A O 1
ATOM 769 N N . ILE A 1 102 ? -23.910 -7.401 22.014 1.00 64.50 102 ILE A N 1
ATOM 770 C CA . ILE A 1 102 ? -22.907 -7.280 20.937 1.00 64.50 102 ILE A CA 1
ATOM 771 C C . ILE A 1 102 ? -21.699 -6.426 21.364 1.00 64.50 102 ILE A C 1
ATOM 773 O O . ILE A 1 102 ? -20.547 -6.761 21.087 1.00 64.50 102 ILE A O 1
ATOM 777 N N . VAL A 1 103 ? -21.969 -5.357 22.124 1.00 67.81 103 VAL A N 1
ATOM 778 C CA . VAL A 1 103 ? -20.971 -4.430 22.685 1.00 67.81 103 VAL A CA 1
ATOM 779 C C . VAL A 1 103 ? -19.965 -5.145 23.600 1.00 67.81 103 VAL A C 1
ATOM 781 O O . VAL A 1 103 ? -18.790 -4.805 23.587 1.00 67.81 103 VAL A O 1
ATOM 784 N N . SER A 1 104 ? -20.373 -6.198 24.322 1.00 70.81 104 SER A N 1
ATOM 785 C CA . SER A 1 104 ? -19.487 -7.005 25.188 1.00 70.81 104 SER A CA 1
ATOM 786 C C . SER A 1 104 ? -18.523 -7.937 24.431 1.00 70.81 104 SER A C 1
ATOM 788 O O . SER A 1 104 ? -17.850 -8.777 25.036 1.00 70.81 104 SER A O 1
ATOM 790 N N . THR A 1 105 ? -18.511 -7.845 23.103 1.00 77.94 105 THR A N 1
ATOM 791 C CA . THR A 1 105 ? -17.590 -8.518 22.173 1.00 77.94 105 THR A CA 1
ATOM 792 C C . THR A 1 105 ? -17.060 -7.559 21.101 1.00 77.94 105 THR A C 1
ATOM 794 O O . THR A 1 105 ? -16.401 -7.998 20.163 1.00 77.94 105 THR A O 1
ATOM 797 N N . GLY A 1 106 ? -17.358 -6.261 21.216 1.00 79.75 106 GLY A N 1
ATOM 798 C CA . GLY A 1 106 ? -16.840 -5.233 20.321 1.00 79.75 106 GLY A CA 1
ATOM 799 C C . GLY A 1 106 ? -15.462 -4.736 20.755 1.00 79.75 106 GLY A C 1
ATOM 800 O O . GLY A 1 106 ? -15.122 -4.753 21.936 1.00 79.75 106 GLY A O 1
ATOM 801 N N . TYR A 1 107 ? -14.682 -4.263 19.789 1.00 85.44 107 TYR A N 1
ATOM 802 C CA . TYR A 1 107 ? -13.399 -3.604 19.989 1.00 85.44 107 TYR A CA 1
ATOM 803 C C . TYR A 1 107 ? -13.527 -2.115 19.640 1.00 85.44 107 TYR A C 1
ATOM 805 O O . TYR A 1 107 ? -13.926 -1.773 18.526 1.00 85.44 107 TYR A O 1
ATOM 813 N N . THR A 1 108 ? -13.140 -1.225 20.555 1.00 87.75 108 THR A N 1
ATOM 814 C CA . THR A 1 108 ? -13.122 0.227 20.311 1.00 87.75 108 THR A CA 1
ATOM 815 C C . THR A 1 108 ? -11.719 0.689 19.925 1.00 87.75 108 THR A C 1
ATOM 817 O O . THR A 1 108 ? -10.804 0.669 20.744 1.00 87.75 108 THR A O 1
ATOM 820 N N . VAL A 1 109 ? -11.549 1.154 18.688 1.00 87.94 109 VAL A N 1
ATOM 821 C CA . VAL A 1 109 ? -10.319 1.800 18.213 1.00 87.94 109 VAL A CA 1
ATOM 822 C C . VAL A 1 109 ? -10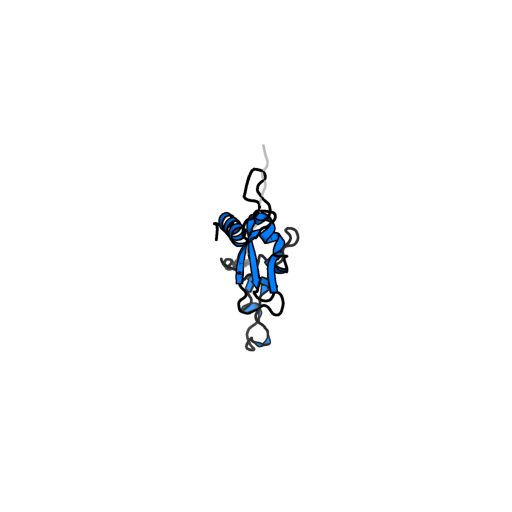.390 3.295 18.529 1.00 87.94 109 VAL A C 1
ATOM 824 O O . VAL A 1 109 ? -11.208 4.008 17.951 1.00 87.94 109 VAL A O 1
ATOM 827 N N . GLU A 1 110 ? -9.528 3.778 19.426 1.00 83.50 110 GLU A N 1
ATOM 828 C CA . GLU A 1 110 ? -9.418 5.204 19.780 1.00 83.50 110 GLU A CA 1
ATOM 829 C C . GLU A 1 110 ? -9.058 6.064 18.557 1.00 83.50 110 GLU A C 1
ATOM 831 O O . GLU A 1 110 ? -9.756 7.018 18.222 1.00 83.50 110 GLU A O 1
ATOM 836 N N . SER A 1 111 ? -7.983 5.695 17.858 1.00 79.44 111 SER A N 1
ATOM 837 C CA . SER A 1 111 ? -7.505 6.374 16.655 1.00 79.44 111 SER A CA 1
ATOM 838 C C . SER A 1 111 ? -8.115 5.737 15.408 1.00 79.44 111 SER A C 1
ATOM 840 O O . SER A 1 111 ? -7.498 4.900 14.748 1.00 79.44 111 SER A O 1
ATOM 842 N N . ALA A 1 112 ? -9.344 6.137 15.069 1.00 83.56 112 ALA A N 1
ATOM 843 C CA . ALA A 1 112 ? -10.032 5.649 13.878 1.00 83.56 112 ALA A CA 1
ATOM 844 C C . ALA A 1 112 ? -9.281 6.060 12.596 1.00 83.56 112 ALA A C 1
ATOM 846 O O . ALA A 1 112 ? -9.369 7.184 12.093 1.00 83.56 112 ALA A O 1
ATOM 847 N N . HIS A 1 113 ? -8.462 5.140 12.095 1.00 89.19 113 HIS A N 1
ATOM 848 C CA . HIS A 1 113 ? -7.668 5.291 10.885 1.00 89.19 113 HIS A CA 1
ATOM 849 C C . HIS A 1 113 ? -8.210 4.355 9.813 1.00 89.19 113 HIS A C 1
ATOM 851 O O . HIS A 1 113 ? -8.153 3.133 9.958 1.00 89.19 113 HIS A O 1
ATOM 857 N N . LEU A 1 114 ? -8.722 4.954 8.740 1.00 91.44 114 LEU A N 1
ATOM 858 C CA . LEU A 1 114 ? -9.293 4.255 7.599 1.00 91.44 114 LEU A CA 1
ATOM 859 C C . LEU A 1 114 ? -8.327 4.366 6.419 1.00 91.44 114 LEU A C 1
ATOM 861 O O . LEU A 1 114 ? -7.998 5.470 5.986 1.00 91.44 114 LEU A O 1
ATOM 865 N N . TYR A 1 115 ? -7.864 3.232 5.909 1.00 94.12 115 TYR A N 1
ATOM 866 C CA . TYR A 1 115 ? -6.916 3.167 4.798 1.00 94.12 115 TYR A CA 1
ATOM 867 C C . TYR A 1 115 ? -7.644 2.725 3.528 1.00 94.12 115 TYR A C 1
ATOM 869 O O . TYR A 1 115 ? -8.124 1.596 3.454 1.00 94.12 115 TYR A O 1
ATOM 877 N N . ILE A 1 116 ? -7.737 3.599 2.529 1.00 95.62 116 ILE A N 1
ATOM 878 C CA . ILE A 1 116 ? -8.410 3.308 1.257 1.00 95.62 116 ILE A CA 1
ATOM 879 C C . ILE A 1 116 ? -7.358 2.966 0.205 1.00 95.62 116 ILE A C 1
ATOM 881 O O . ILE A 1 116 ? -6.469 3.774 -0.048 1.00 95.62 116 ILE A O 1
ATOM 885 N N . ALA A 1 117 ? -7.467 1.793 -0.419 1.00 95.75 117 ALA A N 1
ATOM 886 C CA . ALA A 1 117 ? -6.643 1.416 -1.565 1.00 95.75 117 ALA A CA 1
ATOM 887 C C . ALA A 1 117 ? -7.151 2.117 -2.843 1.00 95.75 117 ALA A C 1
ATOM 889 O O . ALA A 1 117 ? -8.055 1.629 -3.523 1.00 95.75 117 ALA A O 1
ATOM 890 N N . THR A 1 118 ? -6.583 3.281 -3.158 1.00 94.75 118 THR A N 1
ATOM 891 C CA . THR A 1 118 ? -6.908 4.095 -4.342 1.00 94.75 118 THR A CA 1
ATOM 892 C C . THR A 1 118 ? -6.002 3.728 -5.522 1.00 94.75 118 THR A C 1
ATOM 894 O O . THR A 1 118 ? -4.796 3.611 -5.317 1.00 94.75 118 THR A O 1
ATOM 897 N N . PRO A 1 119 ? -6.521 3.539 -6.751 1.00 94.00 119 PRO A N 1
ATOM 898 C CA . PRO A 1 119 ? -5.697 3.134 -7.892 1.00 94.00 119 PRO A CA 1
ATOM 899 C C . PRO A 1 119 ? -4.649 4.202 -8.225 1.00 94.00 119 PRO A C 1
ATOM 901 O O . PRO A 1 119 ? -4.960 5.394 -8.222 1.00 94.00 119 PRO A O 1
ATOM 904 N N . ILE A 1 120 ? -3.425 3.771 -8.531 1.00 92.56 120 ILE A N 1
ATOM 905 C CA . ILE A 1 120 ? -2.311 4.637 -8.940 1.00 92.56 120 ILE A CA 1
ATOM 906 C C . ILE A 1 120 ? -1.740 4.146 -10.273 1.00 92.56 120 ILE A C 1
ATOM 908 O O . ILE A 1 120 ? -1.618 2.943 -10.498 1.00 92.56 120 ILE A O 1
ATOM 912 N N . ASP A 1 121 ? -1.390 5.075 -11.165 1.00 92.25 121 ASP A N 1
ATOM 913 C CA . ASP A 1 121 ? -0.726 4.740 -12.427 1.00 92.25 121 ASP A CA 1
ATOM 914 C C . ASP A 1 121 ? 0.710 4.236 -12.144 1.00 92.25 121 ASP A C 1
ATOM 916 O O . ASP A 1 121 ? 1.506 4.984 -11.558 1.00 92.25 121 ASP A O 1
ATOM 920 N N . PRO A 1 122 ? 1.079 3.001 -12.551 1.00 89.00 122 PRO A N 1
ATOM 921 C CA . PRO A 1 122 ? 2.431 2.471 -12.380 1.00 89.00 122 PRO A CA 1
ATOM 922 C C . PRO A 1 122 ? 3.531 3.346 -12.995 1.00 89.00 122 PRO A C 1
ATOM 924 O O . PRO A 1 122 ? 4.674 3.292 -12.536 1.00 89.00 122 PRO A O 1
ATOM 927 N N . LEU A 1 123 ? 3.211 4.191 -13.983 1.00 89.38 123 LEU A N 1
ATOM 928 C CA . LEU A 1 123 ? 4.155 5.140 -14.568 1.00 89.38 123 LEU A CA 1
ATOM 929 C C . LEU A 1 123 ? 4.753 6.081 -13.513 1.00 89.38 123 LEU A C 1
ATOM 931 O O . LEU A 1 123 ? 5.947 6.360 -13.577 1.00 89.38 123 LEU A O 1
ATOM 935 N N . PHE A 1 124 ? 3.991 6.511 -12.500 1.00 89.56 124 PHE A N 1
ATOM 936 C CA . PHE A 1 124 ? 4.537 7.353 -11.425 1.00 89.56 124 PHE A CA 1
ATOM 937 C C . PHE A 1 124 ? 5.619 6.640 -10.607 1.00 89.56 124 PHE A C 1
ATOM 939 O O . PHE A 1 124 ? 6.570 7.283 -10.172 1.00 89.56 124 PHE A O 1
ATOM 946 N N . ILE A 1 125 ? 5.511 5.321 -10.434 1.00 87.25 125 ILE A N 1
ATOM 947 C CA . ILE A 1 125 ? 6.501 4.505 -9.717 1.00 87.25 125 ILE A CA 1
ATOM 948 C C . ILE A 1 125 ? 7.753 4.291 -10.585 1.00 87.25 125 ILE A C 1
ATOM 950 O O . ILE A 1 125 ? 8.863 4.262 -10.059 1.00 87.25 125 ILE A O 1
ATOM 954 N N . LEU A 1 126 ? 7.599 4.210 -11.912 1.00 86.50 126 LEU A N 1
ATOM 955 C CA . LEU A 1 126 ? 8.707 4.043 -12.863 1.00 86.50 126 LEU A CA 1
ATOM 956 C C . LEU A 1 126 ? 9.442 5.353 -13.203 1.00 86.50 126 LEU A C 1
ATOM 958 O O . LEU A 1 126 ? 10.643 5.321 -13.473 1.00 86.50 126 LEU A O 1
ATOM 962 N N . LEU A 1 127 ? 8.767 6.509 -13.171 1.00 86.38 127 LEU A N 1
ATOM 963 C CA . LEU A 1 127 ? 9.348 7.814 -13.528 1.00 86.38 127 LEU A CA 1
ATOM 964 C C . LEU A 1 127 ? 10.688 8.123 -12.825 1.00 86.38 127 LEU A C 1
ATOM 966 O O . LEU A 1 127 ? 11.616 8.532 -13.525 1.00 86.38 127 LEU A O 1
ATOM 970 N N . PRO A 1 128 ? 10.872 7.884 -11.508 1.00 82.25 128 PRO A N 1
ATOM 971 C CA . PRO A 1 128 ? 12.161 8.080 -10.844 1.00 82.25 128 PRO A CA 1
ATOM 972 C C . PRO A 1 128 ? 13.323 7.270 -11.438 1.00 82.25 128 PRO A C 1
ATOM 974 O O . PRO A 1 128 ? 14.469 7.699 -11.310 1.00 82.25 128 PRO A O 1
ATOM 977 N N . ALA A 1 129 ? 13.060 6.114 -12.054 1.00 79.94 129 ALA A N 1
ATOM 978 C CA . ALA A 1 129 ? 14.076 5.284 -12.702 1.00 79.94 129 ALA A CA 1
ATOM 979 C C . ALA A 1 129 ? 14.313 5.662 -14.173 1.00 79.94 129 ALA A C 1
ATOM 981 O O . ALA A 1 129 ? 15.421 5.476 -14.674 1.00 79.94 129 ALA A O 1
ATOM 982 N N . LEU A 1 130 ? 13.289 6.188 -14.853 1.00 79.88 130 LEU A N 1
ATOM 983 C CA . LEU A 1 130 ? 13.351 6.624 -16.253 1.00 79.88 130 LEU A CA 1
ATOM 984 C C . LEU A 1 130 ? 13.974 8.019 -16.423 1.00 79.88 130 LEU A C 1
ATOM 986 O O . LEU A 1 130 ? 14.573 8.297 -17.458 1.00 79.88 130 LEU A O 1
ATOM 990 N N . ILE A 1 131 ? 13.838 8.899 -15.427 1.00 78.06 131 ILE A N 1
ATOM 991 C CA . ILE A 1 131 ? 14.456 10.230 -15.435 1.00 78.06 131 ILE A CA 1
ATOM 992 C C . ILE A 1 131 ? 15.954 10.086 -15.089 1.00 78.06 131 ILE A C 1
ATOM 994 O O . ILE A 1 131 ? 16.272 9.662 -13.972 1.00 78.06 131 ILE A O 1
ATOM 998 N N . PRO A 1 132 ? 16.886 10.442 -15.999 1.00 66.69 132 PRO A N 1
ATOM 999 C CA . PRO A 1 132 ? 18.316 10.413 -15.705 1.00 66.69 132 PRO A CA 1
ATOM 1000 C C . PRO A 1 132 ? 18.685 11.479 -14.666 1.00 66.69 132 PRO A C 1
ATOM 1002 O O . PRO A 1 132 ? 18.025 12.516 -14.552 1.00 66.69 132 PRO A O 1
ATOM 1005 N N . ALA A 1 133 ? 19.768 11.252 -13.921 1.00 64.75 133 ALA A N 1
ATOM 1006 C CA . ALA A 1 133 ? 20.331 12.297 -13.074 1.00 64.75 133 ALA A CA 1
ATOM 1007 C C . ALA A 1 133 ? 20.949 13.395 -13.959 1.00 64.75 133 ALA A C 1
ATOM 1009 O O . ALA A 1 133 ? 21.517 13.101 -15.010 1.00 64.75 133 ALA A O 1
ATOM 1010 N N . ALA A 1 134 ? 20.865 14.659 -13.534 1.00 62.12 134 ALA A N 1
ATOM 1011 C CA . ALA A 1 134 ? 21.344 15.790 -14.337 1.00 62.12 134 ALA A CA 1
ATOM 1012 C C . ALA A 1 134 ? 22.841 15.687 -14.703 1.00 62.12 134 ALA A C 1
ATOM 1014 O O . ALA A 1 134 ? 23.243 16.141 -15.771 1.00 62.12 134 ALA A O 1
ATOM 1015 N N . ASP A 1 135 ? 23.633 15.044 -13.839 1.00 60.56 135 ASP A N 1
ATOM 1016 C CA . ASP A 1 135 ? 25.084 14.887 -13.977 1.00 60.56 135 ASP A CA 1
ATOM 1017 C C . ASP A 1 135 ? 25.508 13.523 -14.567 1.00 60.56 135 ASP A C 1
ATOM 1019 O O . ASP A 1 135 ? 26.702 13.265 -14.734 1.00 60.56 135 ASP A O 1
ATOM 1023 N N . SER A 1 136 ? 24.566 12.617 -14.872 1.00 60.69 136 SER A N 1
ATOM 1024 C CA . SER A 1 136 ? 24.896 11.295 -15.424 1.00 60.69 136 SER A CA 1
ATOM 1025 C C . SER A 1 136 ? 25.024 11.327 -16.946 1.00 60.69 136 SER A C 1
ATOM 1027 O O . SER A 1 136 ? 24.024 11.432 -17.656 1.00 60.69 136 SER A O 1
ATOM 1029 N N . HIS A 1 137 ? 26.239 11.106 -17.457 1.00 60.91 137 HIS A N 1
ATOM 1030 C CA . HIS A 1 137 ? 26.496 10.718 -18.853 1.00 60.91 137 HIS A CA 1
ATOM 1031 C C . HIS A 1 137 ? 26.102 9.247 -19.125 1.00 60.91 137 HIS A C 1
ATOM 1033 O O . HIS A 1 137 ? 26.817 8.513 -19.808 1.00 60.91 137 HIS A O 1
ATOM 1039 N N . ASP A 1 138 ? 24.979 8.808 -18.552 1.00 63.69 138 ASP A N 1
ATOM 1040 C CA . ASP A 1 138 ? 24.496 7.434 -18.631 1.00 63.69 138 ASP A CA 1
ATOM 1041 C C . ASP A 1 138 ? 24.080 7.069 -20.062 1.00 63.69 138 ASP A C 1
ATOM 1043 O O . ASP A 1 138 ? 23.621 7.891 -20.860 1.00 63.69 138 ASP A O 1
ATOM 1047 N N . GLN A 1 139 ? 24.254 5.792 -20.385 1.00 63.78 139 GLN A N 1
ATOM 1048 C CA . GLN A 1 139 ? 24.037 5.238 -21.713 1.00 63.78 139 GLN A CA 1
ATOM 1049 C C . GLN A 1 139 ? 22.555 5.363 -22.115 1.00 63.78 139 GLN A C 1
ATOM 1051 O O . GLN A 1 139 ? 21.692 4.737 -21.512 1.00 63.78 139 GLN A O 1
ATOM 1056 N N . LEU A 1 140 ? 22.262 6.155 -23.157 1.00 67.00 140 LEU A N 1
ATOM 1057 C CA . LEU A 1 140 ? 20.901 6.563 -23.574 1.00 67.00 140 LEU A CA 1
ATOM 1058 C C . LEU A 1 140 ? 19.944 5.421 -23.993 1.00 67.00 140 LEU A C 1
ATOM 1060 O O . LEU A 1 140 ? 18.799 5.685 -24.350 1.00 67.00 140 LEU A O 1
ATOM 1064 N N . PHE A 1 141 ? 20.406 4.171 -23.967 1.00 73.31 141 PHE A N 1
ATOM 1065 C CA . PHE A 1 141 ? 19.659 2.970 -24.338 1.00 73.31 141 PHE A CA 1
ATOM 1066 C C . PHE A 1 141 ? 19.950 1.849 -23.328 1.00 73.31 141 PHE A C 1
ATOM 1068 O O . PHE A 1 141 ? 20.671 0.898 -23.624 1.00 73.31 141 PHE A O 1
ATOM 1075 N N . LEU A 1 142 ? 19.422 2.014 -22.116 1.00 80.00 142 LEU A N 1
ATOM 1076 C CA . LEU A 1 142 ? 19.370 0.986 -21.072 1.00 80.00 142 LEU A CA 1
ATOM 1077 C C . LEU A 1 142 ? 18.199 0.020 -21.334 1.00 80.00 142 LEU A C 1
ATOM 1079 O O . LEU A 1 142 ? 17.229 0.372 -22.013 1.00 80.00 142 LEU A O 1
ATOM 1083 N N . THR A 1 143 ? 18.275 -1.195 -20.798 1.00 86.06 143 THR A N 1
ATOM 1084 C CA . THR A 1 143 ? 17.143 -2.134 -20.776 1.00 86.06 143 THR A CA 1
ATOM 1085 C C . THR A 1 143 ? 16.163 -1.778 -19.656 1.00 86.06 143 THR A C 1
ATOM 1087 O O . THR A 1 143 ? 16.491 -1.027 -18.735 1.00 86.06 143 THR A O 1
ATOM 1090 N N . ILE A 1 144 ? 14.940 -2.319 -19.706 1.00 83.56 144 ILE A N 1
ATOM 1091 C CA . ILE A 1 144 ? 13.977 -2.126 -18.610 1.00 83.56 144 ILE A CA 1
ATOM 1092 C C . ILE A 1 144 ? 14.488 -2.735 -17.297 1.00 83.56 144 ILE A C 1
ATOM 1094 O O . ILE A 1 144 ? 14.258 -2.158 -16.237 1.00 83.56 144 ILE A O 1
ATOM 1098 N N . ASP A 1 145 ? 15.235 -3.836 -17.375 1.00 86.44 145 ASP A N 1
ATOM 1099 C CA . ASP A 1 145 ? 15.821 -4.510 -16.220 1.00 86.44 145 ASP A CA 1
ATOM 1100 C C . ASP A 1 145 ? 16.872 -3.617 -15.536 1.00 86.44 145 ASP A C 1
ATOM 1102 O O . ASP A 1 145 ? 16.795 -3.419 -14.326 1.00 86.44 145 ASP A O 1
ATOM 1106 N N . ASP A 1 146 ? 17.739 -2.931 -16.297 1.00 84.94 146 ASP A N 1
ATOM 1107 C CA . ASP A 1 146 ? 18.687 -1.941 -15.746 1.00 84.94 146 ASP A CA 1
ATOM 1108 C C . ASP A 1 146 ? 17.976 -0.789 -15.001 1.00 84.94 146 ASP A C 1
ATOM 1110 O O . ASP A 1 146 ? 18.478 -0.262 -14.003 1.00 84.94 146 ASP A O 1
ATOM 1114 N N . HIS A 1 147 ? 16.804 -0.358 -15.485 1.00 83.31 147 HIS A N 1
ATOM 1115 C CA . HIS A 1 147 ? 15.994 0.667 -14.816 1.00 83.31 147 HIS A CA 1
ATOM 1116 C C . HIS A 1 147 ? 15.315 0.125 -13.545 1.00 83.31 147 HIS A C 1
ATOM 1118 O O . HIS A 1 147 ? 15.233 0.844 -12.545 1.00 83.31 147 HIS A O 1
ATOM 1124 N N . LEU A 1 148 ? 14.853 -1.128 -13.554 1.00 84.19 148 LEU A N 1
ATOM 1125 C CA . LEU A 1 148 ? 14.272 -1.786 -12.380 1.00 84.19 148 LEU A CA 1
ATOM 1126 C C . LEU A 1 148 ? 15.328 -2.054 -11.300 1.00 84.19 148 LEU A C 1
ATOM 1128 O O . LEU A 1 148 ? 15.057 -1.792 -10.128 1.00 84.19 148 LEU A O 1
ATOM 1132 N N . ASP A 1 149 ? 16.544 -2.449 -11.674 1.00 83.88 149 ASP A N 1
ATOM 1133 C CA . ASP A 1 149 ? 17.672 -2.595 -10.748 1.00 83.88 149 ASP A CA 1
ATOM 1134 C C . ASP A 1 149 ? 18.059 -1.245 -10.127 1.00 83.88 149 ASP A C 1
ATOM 1136 O O . ASP A 1 149 ? 18.185 -1.146 -8.905 1.00 83.88 149 ASP A O 1
ATOM 1140 N N . LYS A 1 150 ? 18.126 -0.157 -10.911 1.00 80.81 150 LYS A N 1
ATOM 1141 C CA . LYS A 1 150 ? 18.320 1.209 -10.372 1.00 80.81 150 LYS A CA 1
ATOM 1142 C C . LYS A 1 150 ? 17.202 1.637 -9.408 1.00 80.81 150 LYS A C 1
ATOM 1144 O O . LYS A 1 150 ? 17.454 2.434 -8.500 1.00 80.81 150 LYS A O 1
ATOM 1149 N N . LEU A 1 151 ? 15.979 1.126 -9.568 1.00 78.94 151 LEU A N 1
ATOM 1150 C CA . LEU A 1 151 ? 14.871 1.357 -8.633 1.00 78.94 151 LEU A CA 1
ATOM 1151 C C . LEU A 1 151 ? 15.020 0.506 -7.362 1.00 78.94 151 LEU A C 1
ATOM 1153 O O . LEU A 1 151 ? 14.877 1.039 -6.260 1.00 78.94 151 LEU A O 1
ATOM 1157 N N . ALA A 1 152 ? 15.376 -0.773 -7.497 1.00 79.31 152 ALA A N 1
ATOM 1158 C CA . ALA A 1 152 ? 15.668 -1.673 -6.382 1.00 79.31 152 ALA A CA 1
ATOM 1159 C C . ALA A 1 152 ? 16.857 -1.176 -5.540 1.00 79.31 152 ALA A C 1
ATOM 1161 O O . ALA A 1 152 ? 16.804 -1.211 -4.311 1.00 79.31 152 ALA A O 1
ATOM 1162 N N . GLU A 1 153 ? 17.889 -0.608 -6.171 1.00 79.06 153 GLU A N 1
ATOM 1163 C CA . GLU A 1 153 ? 19.024 0.009 -5.480 1.00 79.06 153 GLU A CA 1
ATOM 1164 C C . GLU A 1 153 ? 18.627 1.213 -4.619 1.00 79.06 153 GLU A C 1
ATOM 1166 O O . GLU A 1 153 ? 19.181 1.400 -3.535 1.00 79.06 153 GLU A O 1
ATOM 1171 N N . ARG A 1 154 ? 17.655 2.018 -5.063 1.00 70.94 154 ARG A N 1
ATOM 1172 C CA . ARG A 1 154 ? 17.075 3.103 -4.249 1.00 70.94 154 ARG A CA 1
ATOM 1173 C C . ARG A 1 154 ? 16.117 2.575 -3.178 1.00 70.94 154 ARG A C 1
ATOM 1175 O O . ARG A 1 154 ? 15.902 3.244 -2.173 1.00 70.94 154 ARG A O 1
ATOM 1182 N N . ALA A 1 155 ? 15.581 1.372 -3.367 1.00 68.19 155 ALA A N 1
ATOM 1183 C CA . ALA A 1 155 ? 14.682 0.681 -2.450 1.00 68.19 155 ALA A CA 1
ATOM 1184 C C . ALA A 1 155 ? 15.398 -0.307 -1.497 1.00 68.19 155 ALA A C 1
ATOM 1186 O O . ALA A 1 155 ? 14.743 -1.193 -0.952 1.00 68.19 155 ALA A O 1
ATOM 1187 N N . LYS A 1 156 ? 16.705 -0.131 -1.221 1.00 62.19 156 LYS A N 1
ATOM 1188 C CA . LYS A 1 156 ? 17.544 -0.920 -0.273 1.00 62.19 156 LYS A CA 1
ATOM 1189 C C . LYS A 1 156 ? 17.117 -0.866 1.219 1.00 62.19 156 LYS A C 1
ATOM 1191 O O . LYS A 1 156 ? 17.930 -1.059 2.121 1.00 62.19 156 LYS A O 1
ATOM 1196 N N . HIS A 1 157 ? 15.842 -0.596 1.484 1.00 55.84 157 HIS A N 1
ATOM 1197 C CA . HIS A 1 157 ? 15.178 -0.647 2.790 1.00 55.84 157 HIS A CA 1
ATOM 1198 C C . HIS A 1 157 ? 13.985 -1.632 2.808 1.00 55.84 157 HIS A C 1
ATOM 1200 O O . HIS A 1 157 ? 13.139 -1.538 3.701 1.00 55.84 157 HIS A O 1
ATOM 1206 N N . LEU A 1 158 ? 13.902 -2.536 1.820 1.00 45.16 158 LEU A N 1
ATOM 1207 C CA . LEU A 1 158 ? 13.040 -3.729 1.831 1.00 45.16 158 LEU A CA 1
ATOM 1208 C C . LEU A 1 158 ? 13.713 -4.897 2.569 1.00 45.16 158 LEU A C 1
ATOM 1210 O O . LEU A 1 158 ? 14.948 -5.036 2.430 1.00 45.16 158 LEU A O 1
#

Radius of gyration: 31.1 Å; chains: 1; bounding box: 56×64×98 Å

Organism: Aureobasidium melanogenum (NCBI:txid46634)

Foldseek 3Di:
DDDDDDDDDDDDDDDDPPPPPPPPDDDDDDPDDDAAEAEDPPADPPKDWDWAQQLPHRDTAIWIQGPVQGIFGWDKDWADPVGFDKDKAWDDPVPDPDPDDRSVRIDIGRTRIYTYGHDDDCVSRLVVLVDDDPPDPDDPDDDVVNSVVVRVVSVVVD

pLDDT: mean 76.36, std 18.44, range [31.5, 95.75]

Secondary structure (DSSP, 8-state):
-------------------------PPPPPSSPPPEEE--TT--TT-EEEEEE-TTT--EEEEEEETTTEEEEEEEE---TTS---EEE---GGGS-TTS-GGGG-EEESS--EEEEEE--HHHHHHHHHSPPTT----S---HHHHHHHHHHHTTT-

InterPro domains:
  IPR040456 Ribonuclease H2 subunit B [PTHR13383] (27-149)
  IPR040456 Ribonuclease H2 subunit B [cd09270] (37-158)
  IPR041195 Rnh202, triple barrel domain [PF17745] (38-121)

Sequence (158 aa):
MKTRATKTSAKVAEPNDETPLESASLEPSSNNPPLTFVLPEGISPDARVVTLPNPPSSVPSRYLFCPEKGIYEFTKIAAPKQTPWSLLIAPDQSTTQVNKSIVSTGYTVESAHLYIATP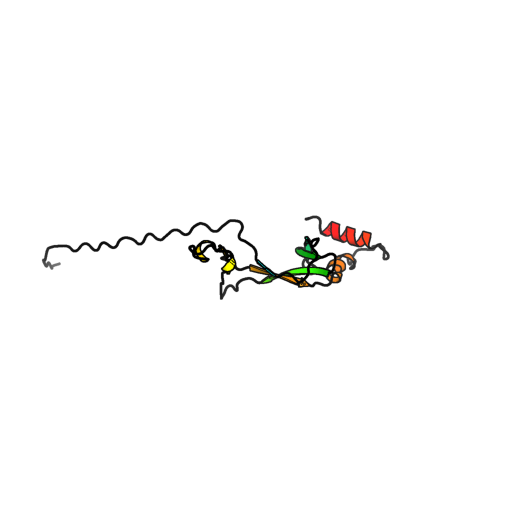IDPLFILLPALIPAADSHDQLFLTIDDHLDKLAERAKHL